Protein AF-A0AAJ0GL72-F1 (afdb_monomer)

pLDDT: mean 73.33, std 17.05, range [40.62, 95.56]

Radius of gyration: 25.85 Å; Cα contacts (8 Å, |Δi|>4): 95; chains: 1; bounding box: 56×65×74 Å

Secondary structure (DSSP, 8-state):
----PPPP------------------PPPEEEE---HHHHHHHHHH--SSEEEEES--HHHHHHHHHHH-S-SS--EEEEETTTTEEEEE---HHHHHHHHHHHHHHHHHTTTSS--

Organism: NCBI:txid1170767

Structure (mmCIF, N/CA/C/O backbone):
data_AF-A0AAJ0GL72-F1
#
_entry.id   AF-A0AAJ0GL72-F1
#
loop_
_atom_site.group_PDB
_atom_site.id
_atom_site.type_symbol
_atom_site.label_atom_id
_atom_site.label_alt_id
_atom_site.label_comp_id
_atom_site.label_asym_id
_atom_site.label_entity_id
_atom_site.label_seq_id
_atom_site.pdbx_PDB_ins_code
_atom_site.Cartn_x
_atom_site.Cartn_y
_atom_site.Cartn_z
_atom_site.occupancy
_atom_site.B_iso_or_equiv
_atom_site.auth_seq_id
_atom_site.auth_comp_id
_atom_site.auth_asym_id
_atom_site.auth_atom_id
_atom_site.pdbx_PDB_model_num
ATOM 1 N N . MET A 1 1 ? 41.609 -53.890 46.183 1.00 41.12 1 MET A N 1
ATOM 2 C CA . MET A 1 1 ? 40.492 -52.963 45.900 1.00 41.12 1 MET A CA 1
ATOM 3 C C . MET A 1 1 ? 41.037 -51.901 44.959 1.00 41.12 1 MET A C 1
ATOM 5 O O . MET A 1 1 ? 41.880 -51.126 45.384 1.00 41.12 1 MET A O 1
ATOM 9 N N . VAL A 1 2 ? 40.693 -51.960 43.671 1.00 40.62 2 VAL A N 1
ATOM 10 C CA . VAL A 1 2 ? 41.225 -51.053 42.636 1.00 40.62 2 VAL A CA 1
ATOM 11 C C . VAL A 1 2 ? 40.115 -50.070 42.276 1.00 40.62 2 VAL A C 1
ATOM 13 O O . VAL A 1 2 ? 39.046 -50.487 41.844 1.00 40.62 2 VAL A O 1
ATOM 16 N N . SER A 1 3 ? 40.356 -48.787 42.543 1.00 40.72 3 SER A N 1
ATOM 17 C CA . SER A 1 3 ? 39.431 -47.676 42.307 1.00 40.72 3 SER A CA 1
ATOM 18 C C . SER A 1 3 ? 39.709 -47.083 40.927 1.00 40.72 3 SER A C 1
ATOM 20 O O . SER A 1 3 ? 40.848 -46.716 40.642 1.00 40.72 3 SER A O 1
ATOM 22 N N . ILE A 1 4 ? 38.695 -47.023 40.064 1.00 50.59 4 ILE A N 1
ATOM 23 C CA . ILE A 1 4 ? 38.796 -46.474 38.708 1.00 50.59 4 ILE A CA 1
ATOM 24 C C . ILE A 1 4 ? 38.008 -45.162 38.704 1.00 50.59 4 ILE A C 1
ATOM 26 O O . ILE A 1 4 ? 36.790 -45.168 38.874 1.00 50.59 4 ILE A O 1
ATOM 30 N N . ALA A 1 5 ? 38.706 -44.035 38.568 1.00 50.91 5 ALA A N 1
ATOM 31 C CA . ALA A 1 5 ? 38.090 -42.719 38.426 1.00 50.91 5 ALA A CA 1
ATOM 32 C C . ALA A 1 5 ? 37.585 -42.513 36.981 1.00 50.91 5 ALA A C 1
ATOM 34 O O . ALA A 1 5 ? 38.275 -42.930 36.047 1.00 50.91 5 ALA A O 1
ATOM 35 N N . PRO A 1 6 ? 36.428 -41.862 36.756 1.00 50.84 6 PRO A N 1
ATOM 36 C CA . PRO A 1 6 ? 35.969 -41.536 35.410 1.00 50.84 6 PRO A CA 1
ATOM 37 C C . PRO A 1 6 ? 36.629 -40.247 34.891 1.00 50.84 6 PRO A C 1
ATOM 39 O O . PRO A 1 6 ? 36.464 -39.166 35.456 1.00 50.84 6 PRO A O 1
ATOM 42 N N . THR A 1 7 ? 37.366 -40.374 33.788 1.00 45.53 7 THR A N 1
ATOM 43 C CA . THR A 1 7 ? 37.965 -39.275 33.018 1.00 45.53 7 THR A CA 1
ATOM 44 C C . THR A 1 7 ? 36.873 -38.467 32.310 1.00 45.53 7 THR A C 1
ATOM 46 O O . THR A 1 7 ? 36.115 -39.017 31.512 1.00 45.53 7 THR A O 1
ATOM 49 N N . SER A 1 8 ? 36.788 -37.161 32.577 1.00 53.59 8 SER A N 1
ATOM 50 C CA . SER A 1 8 ? 35.881 -36.249 31.875 1.00 53.59 8 SER A CA 1
ATOM 51 C C . SER A 1 8 ? 36.428 -35.902 30.483 1.00 53.59 8 SER A C 1
ATOM 53 O O . SER A 1 8 ? 37.535 -35.390 30.331 1.00 53.59 8 SER A O 1
ATOM 55 N N . LEU A 1 9 ? 35.644 -36.190 29.443 1.00 52.38 9 LEU A N 1
ATOM 56 C CA . LEU A 1 9 ? 35.923 -35.783 28.066 1.00 52.38 9 LEU A CA 1
ATOM 57 C C . LEU A 1 9 ? 35.309 -34.398 27.836 1.00 52.38 9 LEU A C 1
ATOM 59 O O . LEU A 1 9 ? 34.090 -34.249 27.787 1.00 52.38 9 LEU A O 1
ATOM 63 N N . SER A 1 10 ? 36.160 -33.378 27.730 1.00 48.00 10 SER A N 1
ATOM 64 C CA . SER A 1 10 ? 35.750 -32.012 27.398 1.00 48.00 10 SER A CA 1
ATOM 65 C C . SER A 1 10 ? 35.470 -31.915 25.895 1.00 48.00 10 SER A C 1
ATOM 67 O O . SER A 1 10 ? 36.384 -32.030 25.078 1.00 48.00 10 SER A O 1
ATOM 69 N N . ALA A 1 11 ? 34.201 -31.749 25.520 1.00 52.22 11 ALA A N 1
ATOM 70 C CA . ALA A 1 11 ? 33.793 -31.521 24.138 1.00 52.22 11 ALA A CA 1
ATOM 71 C C . ALA A 1 11 ? 34.086 -30.062 23.750 1.00 52.22 11 ALA A C 1
ATOM 73 O O . ALA A 1 11 ? 33.458 -29.132 24.253 1.00 52.22 11 ALA A O 1
ATOM 74 N N . SER A 1 12 ? 35.055 -29.865 22.855 1.00 44.47 12 SER A N 1
ATOM 75 C CA . SER A 1 12 ? 35.364 -28.558 22.271 1.00 44.47 12 SER A CA 1
ATOM 76 C C . SER A 1 12 ? 34.2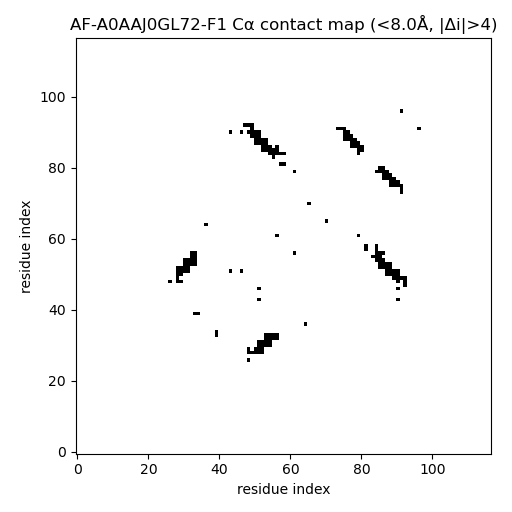72 -28.180 21.264 1.00 44.47 12 SER A C 1
ATOM 78 O O . SER A 1 12 ? 34.137 -28.811 20.216 1.00 44.47 12 SER A O 1
ATOM 80 N N . SER A 1 13 ? 33.460 -27.180 21.609 1.00 52.97 13 SER A N 1
ATOM 81 C CA . SER A 1 13 ? 32.408 -26.632 20.748 1.00 52.97 13 SER A CA 1
ATOM 82 C C . SER A 1 13 ? 33.026 -25.650 19.752 1.00 52.97 13 SER A C 1
ATOM 84 O O . SER A 1 13 ? 33.418 -24.540 20.115 1.00 52.97 13 SER A O 1
ATOM 86 N N . VAL A 1 14 ? 33.150 -26.070 18.493 1.00 55.50 14 VAL A N 1
ATOM 87 C CA . VAL A 1 14 ? 33.568 -25.197 17.393 1.00 55.50 14 VAL A CA 1
ATOM 88 C C . VAL A 1 14 ? 32.370 -24.332 17.012 1.00 55.50 14 VAL A C 1
ATOM 90 O O . VAL A 1 14 ? 31.428 -24.799 16.377 1.00 55.50 14 VAL A O 1
ATOM 93 N N . VAL A 1 15 ? 32.390 -23.069 17.430 1.00 60.91 15 VAL A N 1
ATOM 94 C CA . VAL A 1 15 ? 31.378 -22.080 17.043 1.00 60.91 15 VAL A CA 1
ATOM 95 C C . VAL A 1 15 ? 31.630 -21.689 15.580 1.00 60.91 15 VAL A C 1
ATOM 97 O O . VAL A 1 15 ? 32.734 -21.229 15.271 1.00 60.91 15 VAL A O 1
ATOM 100 N N . PRO A 1 16 ? 30.670 -21.852 14.651 1.00 54.66 16 PRO A N 1
ATOM 101 C CA . PRO A 1 16 ? 30.848 -21.351 13.298 1.00 54.66 16 PRO A CA 1
ATOM 102 C C . PRO A 1 16 ? 30.860 -19.821 13.342 1.00 54.66 16 PRO A C 1
ATOM 104 O O . PRO A 1 16 ? 29.965 -19.186 13.897 1.00 54.66 16 PRO A O 1
ATOM 107 N N . SER A 1 17 ? 31.909 -19.224 12.779 1.00 46.88 17 SER A N 1
ATOM 108 C CA . SER A 1 17 ? 32.017 -17.776 12.628 1.00 46.88 17 SER A CA 1
ATOM 109 C C . SER A 1 17 ? 30.961 -17.303 11.635 1.00 46.88 17 SER A C 1
ATOM 111 O O . SER A 1 17 ? 31.102 -17.490 10.428 1.00 46.88 17 SER A O 1
ATOM 113 N N . THR A 1 18 ? 29.886 -16.706 12.149 1.00 51.97 18 THR A N 1
ATOM 114 C CA . THR A 1 18 ? 28.884 -16.013 11.341 1.00 51.97 18 THR A CA 1
ATOM 115 C C . THR A 1 18 ? 29.576 -14.885 10.584 1.00 51.97 18 THR A C 1
ATOM 117 O O . THR A 1 18 ? 29.961 -13.867 11.164 1.00 51.97 18 THR A O 1
ATOM 120 N N . SER A 1 19 ? 29.758 -15.093 9.281 1.00 45.44 19 SER A N 1
ATOM 121 C CA . SER A 1 19 ? 30.130 -14.046 8.339 1.00 45.44 19 SER A CA 1
ATOM 122 C C . SER A 1 19 ? 29.095 -12.930 8.455 1.00 45.44 19 SER A C 1
ATOM 124 O O . SER A 1 19 ? 27.910 -13.142 8.193 1.00 45.44 19 SER A O 1
ATOM 126 N N . LYS A 1 20 ? 29.526 -11.763 8.939 1.00 45.97 20 LYS A N 1
ATOM 127 C CA . LYS A 1 20 ? 28.688 -10.570 9.030 1.00 45.97 20 LYS A CA 1
ATOM 128 C C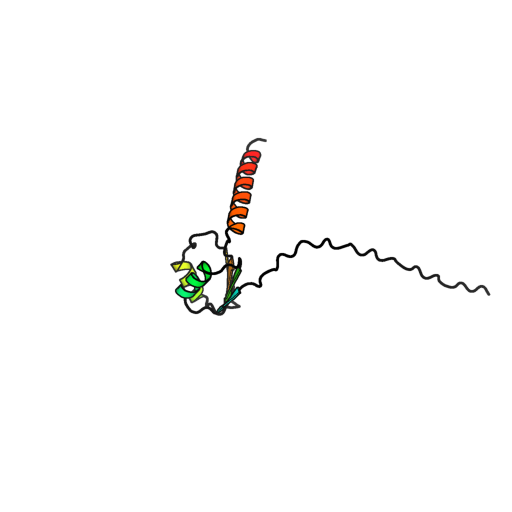 . LYS A 1 20 ? 28.383 -10.120 7.606 1.00 45.97 20 LYS A C 1
ATOM 130 O O . LYS A 1 20 ? 29.194 -9.448 6.976 1.00 45.97 20 LYS A O 1
ATOM 135 N N . ILE A 1 21 ? 27.214 -10.516 7.110 1.00 52.19 21 ILE A N 1
ATOM 136 C CA . ILE A 1 21 ? 26.536 -9.834 6.009 1.00 52.19 21 ILE A CA 1
ATOM 137 C C . ILE A 1 21 ? 26.528 -8.344 6.386 1.00 52.19 21 ILE A C 1
ATOM 139 O O . ILE A 1 21 ? 26.220 -8.041 7.544 1.00 52.19 21 ILE A O 1
ATOM 143 N N . PRO A 1 22 ? 26.910 -7.417 5.491 1.00 44.75 22 PRO A N 1
ATOM 144 C CA . PRO A 1 22 ? 26.765 -6.000 5.772 1.00 44.75 22 PRO A CA 1
ATOM 145 C C . PRO A 1 22 ? 25.282 -5.738 6.024 1.00 44.75 22 PRO A C 1
ATOM 147 O O . PRO A 1 22 ? 24.468 -5.763 5.107 1.00 44.75 22 PRO A O 1
ATOM 150 N N . THR A 1 23 ? 24.932 -5.549 7.292 1.00 44.19 23 THR A N 1
ATOM 151 C CA . THR A 1 23 ? 23.645 -5.016 7.709 1.00 44.19 23 THR A CA 1
ATOM 152 C C . THR A 1 23 ? 23.570 -3.611 7.135 1.00 44.19 23 THR A C 1
ATOM 154 O O . THR A 1 23 ? 24.105 -2.669 7.725 1.00 44.19 23 THR A O 1
ATOM 157 N N . SER A 1 24 ? 22.950 -3.474 5.959 1.00 52.31 24 SER A N 1
ATOM 158 C CA . SER A 1 24 ? 22.258 -2.237 5.626 1.00 52.31 24 SER A CA 1
ATOM 159 C C . SER A 1 24 ? 21.406 -1.910 6.842 1.00 52.31 24 SER A C 1
ATOM 161 O O . SER A 1 24 ? 20.718 -2.791 7.356 1.00 52.31 24 SER A O 1
ATOM 163 N N . VAL A 1 25 ? 21.550 -0.702 7.378 1.00 50.72 25 VAL A N 1
ATOM 164 C CA . VAL A 1 25 ? 20.709 -0.225 8.472 1.00 50.72 25 VAL A CA 1
ATOM 165 C C . VAL A 1 25 ? 19.273 -0.366 7.979 1.00 50.72 25 VAL A C 1
ATOM 167 O O . VAL A 1 25 ? 18.863 0.364 7.084 1.00 50.72 25 VAL A O 1
ATOM 170 N N . ASP A 1 26 ? 18.589 -1.394 8.471 1.00 58.47 26 ASP A N 1
ATOM 171 C CA . ASP A 1 26 ? 17.225 -1.739 8.099 1.00 58.47 26 ASP A CA 1
ATOM 172 C C . ASP A 1 26 ? 16.355 -0.634 8.697 1.00 58.47 26 ASP A C 1
ATOM 174 O O . ASP A 1 26 ? 16.098 -0.599 9.904 1.00 58.47 26 ASP A O 1
ATOM 178 N N . GLU A 1 27 ? 16.064 0.386 7.891 1.00 61.75 27 GLU A N 1
ATOM 179 C CA . GLU A 1 27 ? 15.212 1.490 8.305 1.00 61.75 27 GLU A CA 1
ATOM 180 C C . GLU A 1 27 ? 13.846 0.894 8.641 1.00 61.75 27 GLU A C 1
ATOM 182 O O . GLU A 1 27 ? 13.210 0.253 7.804 1.00 61.75 27 GLU A O 1
ATOM 187 N N . ALA A 1 28 ? 13.424 1.041 9.900 1.00 72.25 28 ALA A N 1
ATOM 188 C CA . ALA A 1 28 ? 12.189 0.435 10.370 1.00 72.25 28 ALA A CA 1
ATOM 189 C C . ALA A 1 28 ? 11.016 0.850 9.459 1.00 72.25 28 ALA A C 1
ATOM 191 O O . ALA A 1 28 ? 10.908 2.035 9.126 1.00 72.25 28 ALA A O 1
ATOM 192 N N . PRO A 1 29 ? 10.116 -0.082 9.082 1.00 76.12 29 PRO A N 1
ATOM 193 C CA . PRO A 1 29 ? 8.992 0.230 8.211 1.00 76.12 29 PRO A CA 1
ATOM 194 C C . PRO A 1 29 ? 8.189 1.417 8.740 1.00 76.12 29 PRO A C 1
ATOM 196 O O . PRO A 1 29 ? 7.752 1.436 9.899 1.00 76.12 29 PRO A O 1
ATOM 199 N N . ARG A 1 30 ? 7.970 2.416 7.883 1.00 87.00 30 ARG A N 1
ATOM 200 C CA . ARG A 1 30 ? 7.224 3.611 8.270 1.00 87.00 30 ARG A CA 1
ATOM 201 C C . ARG A 1 30 ? 5.773 3.220 8.524 1.00 87.00 30 ARG A C 1
ATOM 203 O O . ARG A 1 30 ? 5.099 2.734 7.622 1.00 87.00 30 ARG A O 1
ATOM 210 N N . THR A 1 31 ? 5.290 3.438 9.744 1.00 92.19 31 THR A N 1
ATOM 211 C CA . THR A 1 31 ? 3.901 3.146 10.123 1.00 92.19 31 THR A CA 1
ATOM 212 C C . THR A 1 31 ? 3.105 4.439 10.249 1.00 92.19 31 THR A C 1
ATOM 214 O O . THR A 1 31 ? 3.523 5.357 10.954 1.00 92.19 31 THR A O 1
ATOM 217 N N . ILE A 1 32 ? 1.958 4.516 9.577 1.00 92.50 32 ILE A N 1
ATOM 218 C CA . ILE A 1 32 ? 1.032 5.652 9.624 1.00 92.50 32 ILE A CA 1
ATOM 219 C C . ILE A 1 32 ? -0.391 5.182 9.932 1.00 92.50 32 ILE A C 1
ATOM 221 O O . ILE A 1 32 ? -0.760 4.047 9.643 1.00 92.50 32 ILE A O 1
ATOM 225 N N . ARG A 1 33 ? -1.213 6.074 10.487 1.00 94.69 33 ARG A N 1
ATOM 226 C CA . ARG A 1 33 ? -2.655 5.840 10.625 1.00 94.69 33 ARG A CA 1
ATOM 227 C C . ARG A 1 33 ? -3.375 6.333 9.379 1.00 94.69 33 ARG A C 1
ATOM 229 O O . ARG A 1 33 ? -3.036 7.396 8.857 1.00 94.69 33 ARG A O 1
ATOM 236 N N . PHE A 1 34 ? -4.371 5.582 8.930 1.00 92.56 34 PHE A N 1
ATOM 237 C CA . PHE A 1 34 ? -5.220 5.998 7.826 1.00 92.56 34 PHE A CA 1
ATOM 238 C C . PHE A 1 34 ? -6.036 7.242 8.206 1.00 92.56 34 PHE A C 1
ATOM 240 O O . PHE A 1 34 ? -6.602 7.322 9.298 1.00 92.56 34 PHE A O 1
ATOM 247 N N . THR A 1 35 ? -6.097 8.214 7.297 1.00 91.88 35 THR A N 1
ATOM 248 C CA . THR A 1 35 ? -6.863 9.458 7.463 1.00 91.88 35 THR A CA 1
ATOM 249 C C . THR A 1 35 ? -7.861 9.620 6.324 1.00 91.88 35 THR A C 1
ATOM 251 O O . THR A 1 35 ? -9.069 9.580 6.544 1.00 91.88 35 THR A O 1
ATOM 254 N N . ASN A 1 36 ? -7.355 9.762 5.105 1.00 89.88 36 ASN A N 1
ATOM 255 C CA . ASN A 1 36 ? -8.115 9.761 3.864 1.00 89.88 36 ASN A CA 1
ATOM 256 C C . ASN A 1 36 ? -7.238 9.213 2.726 1.00 89.88 36 ASN A C 1
ATOM 258 O O . ASN A 1 36 ? -6.046 8.935 2.906 1.00 89.88 36 ASN A O 1
ATOM 262 N N . VAL A 1 37 ? -7.850 9.027 1.561 1.00 85.88 37 VAL A N 1
ATOM 263 C CA . VAL A 1 37 ? -7.189 8.449 0.390 1.00 85.88 37 VAL A CA 1
ATOM 264 C C . VAL A 1 37 ? -6.135 9.404 -0.183 1.00 85.88 37 VAL A C 1
ATOM 266 O O . VAL A 1 37 ? -5.053 8.962 -0.566 1.00 85.88 37 VAL A O 1
ATOM 269 N N . GLU A 1 38 ? -6.406 10.708 -0.201 1.00 86.12 38 GLU A N 1
ATOM 270 C CA . GLU A 1 38 ? -5.510 11.730 -0.752 1.00 86.12 38 GLU A CA 1
ATOM 271 C C . GLU A 1 38 ? -4.195 11.818 0.032 1.00 86.12 38 GLU A C 1
ATOM 273 O O . GLU A 1 38 ? -3.112 11.740 -0.542 1.00 86.12 38 GLU A O 1
ATOM 278 N N . HIS A 1 39 ? -4.279 11.873 1.359 1.00 87.94 39 HIS A N 1
ATOM 279 C CA . HIS A 1 39 ? -3.123 11.902 2.249 1.00 87.94 39 HIS A CA 1
ATOM 280 C C . HIS A 1 39 ? -2.325 10.597 2.180 1.00 87.94 39 HIS A C 1
ATOM 282 O O . HIS A 1 39 ? -1.094 10.612 2.261 1.00 87.94 39 HIS A O 1
ATOM 288 N N . LEU A 1 40 ? -3.001 9.453 2.010 1.00 88.56 40 LEU A N 1
ATOM 289 C CA . LEU A 1 40 ? -2.316 8.182 1.795 1.00 88.56 40 LEU A CA 1
ATOM 290 C C . LEU A 1 40 ? -1.510 8.210 0.487 1.00 88.56 40 LEU A C 1
ATOM 292 O O . LEU A 1 40 ? -0.343 7.822 0.497 1.00 88.56 40 LEU A O 1
ATOM 296 N N . ARG A 1 41 ? -2.085 8.719 -0.609 1.00 85.50 41 ARG A N 1
ATOM 297 C CA . ARG A 1 41 ? -1.383 8.875 -1.894 1.00 85.50 41 ARG A CA 1
ATOM 298 C C . ARG A 1 41 ? -0.161 9.780 -1.775 1.00 85.50 41 ARG A C 1
ATOM 300 O O . ARG A 1 41 ? 0.935 9.359 -2.135 1.00 85.50 41 ARG A O 1
ATOM 307 N N . GLU A 1 42 ? -0.325 10.967 -1.197 1.00 86.62 42 GLU A N 1
ATOM 308 C CA . GLU A 1 42 ? 0.784 11.901 -0.956 1.00 86.62 42 GLU A CA 1
ATOM 309 C C . GLU A 1 42 ? 1.877 11.268 -0.086 1.00 86.62 42 GLU A C 1
ATOM 311 O O . GLU A 1 42 ? 3.074 11.435 -0.337 1.00 86.62 42 GLU A O 1
ATOM 316 N N . THR A 1 43 ? 1.483 10.482 0.921 1.00 88.38 43 THR A N 1
ATOM 317 C CA . THR A 1 43 ? 2.443 9.772 1.767 1.00 88.38 43 THR A CA 1
ATOM 318 C C . THR A 1 43 ? 3.202 8.710 0.979 1.00 88.38 43 THR A C 1
ATOM 320 O O . THR A 1 43 ? 4.415 8.606 1.134 1.00 88.38 43 THR A O 1
ATOM 323 N N . ILE A 1 44 ? 2.531 7.937 0.124 1.00 85.12 44 ILE A N 1
ATOM 324 C CA . ILE A 1 44 ? 3.184 6.925 -0.716 1.00 85.12 44 ILE A CA 1
ATOM 325 C C . ILE A 1 44 ? 4.187 7.583 -1.672 1.00 85.12 44 ILE A C 1
ATOM 327 O O . ILE A 1 44 ? 5.296 7.083 -1.824 1.00 85.12 44 ILE A O 1
ATOM 331 N N . GLU A 1 45 ? 3.826 8.703 -2.299 1.00 83.62 45 GLU A N 1
ATOM 332 C CA . GLU A 1 45 ? 4.697 9.398 -3.259 1.00 83.62 45 GLU A CA 1
ATOM 333 C C . GLU A 1 45 ? 5.902 10.084 -2.606 1.00 83.62 45 GLU A C 1
ATOM 335 O O . GLU A 1 45 ? 6.968 10.169 -3.214 1.00 83.62 45 GLU A O 1
ATOM 340 N N . SER A 1 46 ? 5.747 10.557 -1.369 1.00 83.62 46 SER A N 1
ATOM 341 C CA . SER A 1 46 ? 6.811 11.229 -0.614 1.00 83.62 46 SER A CA 1
ATOM 342 C C . SER A 1 46 ? 7.665 10.288 0.240 1.00 83.62 46 SER A C 1
ATOM 344 O O . SER A 1 46 ? 8.667 10.720 0.812 1.00 83.62 46 SER A O 1
ATOM 346 N N . THR A 1 47 ? 7.280 9.016 0.366 1.00 82.56 47 THR A N 1
ATOM 347 C CA . THR A 1 47 ? 8.006 8.053 1.198 1.00 82.56 47 THR A CA 1
ATOM 348 C C . THR A 1 47 ? 9.273 7.573 0.496 1.00 82.56 47 THR A C 1
ATOM 350 O O . THR A 1 47 ? 9.256 7.170 -0.663 1.00 82.56 47 THR A O 1
ATOM 353 N N . THR A 1 48 ? 10.386 7.601 1.228 1.00 79.06 48 THR A N 1
ATOM 354 C CA . THR A 1 48 ? 11.691 7.090 0.785 1.00 79.06 48 THR A CA 1
ATOM 355 C C . THR A 1 48 ? 11.932 5.632 1.172 1.00 79.06 48 THR A C 1
ATOM 357 O O . THR A 1 48 ? 12.849 5.014 0.640 1.00 79.06 48 THR A O 1
ATOM 360 N N . SER A 1 49 ? 11.132 5.090 2.092 1.00 81.88 49 SER A N 1
ATOM 361 C CA . SER A 1 49 ? 11.207 3.699 2.544 1.00 81.88 49 SER A CA 1
ATOM 362 C C . SER A 1 49 ? 10.579 2.738 1.531 1.00 81.88 49 SER A C 1
ATOM 364 O O . SER A 1 49 ? 9.567 3.053 0.907 1.00 81.88 49 SER A O 1
ATOM 366 N N . ASP A 1 50 ? 11.118 1.522 1.443 1.00 81.38 50 ASP A N 1
ATOM 367 C CA . ASP A 1 50 ? 10.576 0.464 0.576 1.00 81.38 50 ASP A CA 1
ATOM 368 C C . ASP A 1 50 ? 9.223 -0.085 1.072 1.00 81.38 50 ASP A C 1
ATOM 370 O O . ASP A 1 50 ? 8.486 -0.733 0.325 1.00 81.38 50 ASP A O 1
ATOM 374 N N . ILE A 1 51 ? 8.887 0.142 2.348 1.00 86.00 51 ILE A N 1
ATOM 375 C CA . ILE A 1 51 ? 7.681 -0.385 2.995 1.00 86.00 51 ILE A CA 1
ATOM 376 C C . ILE A 1 51 ? 6.963 0.728 3.759 1.00 86.00 51 ILE A C 1
ATOM 378 O O . ILE A 1 51 ? 7.551 1.406 4.606 1.00 86.00 51 ILE A O 1
ATOM 382 N N . LEU A 1 52 ? 5.660 0.848 3.507 1.00 89.69 52 LEU A N 1
ATOM 383 C CA . LEU A 1 52 ? 4.728 1.683 4.257 1.00 89.69 52 LEU A CA 1
ATOM 384 C C . LEU A 1 52 ? 3.649 0.795 4.887 1.00 89.69 52 LEU A C 1
ATOM 386 O O . LEU A 1 52 ? 2.961 0.043 4.197 1.00 89.69 52 LEU A O 1
ATOM 390 N N . ILE A 1 53 ? 3.492 0.896 6.203 1.00 92.06 53 ILE A N 1
ATOM 391 C CA . ILE A 1 53 ? 2.443 0.219 6.965 1.00 92.06 53 ILE A CA 1
ATOM 392 C C . ILE A 1 53 ? 1.368 1.247 7.300 1.00 92.06 53 ILE A C 1
ATOM 394 O O . ILE A 1 53 ? 1.651 2.300 7.866 1.00 92.06 53 ILE A O 1
ATOM 398 N N . VAL A 1 54 ? 0.123 0.935 6.971 1.00 92.62 54 VAL A N 1
ATOM 399 C CA . VAL A 1 54 ? -1.039 1.783 7.225 1.00 92.62 54 VAL A CA 1
ATOM 400 C C . VAL A 1 54 ? -1.975 1.046 8.171 1.00 92.62 54 VAL A C 1
ATOM 402 O O . VAL A 1 54 ? -2.377 -0.081 7.885 1.00 92.62 54 VAL A O 1
ATOM 405 N N . THR A 1 55 ? -2.323 1.662 9.296 1.00 95.56 55 THR A N 1
ATOM 406 C CA . THR A 1 55 ? -3.230 1.089 10.302 1.00 95.56 55 THR A CA 1
ATOM 407 C C . THR A 1 55 ? -4.589 1.781 10.295 1.00 95.56 55 THR A C 1
ATOM 409 O O . THR A 1 55 ? -4.731 2.886 9.771 1.00 95.56 55 THR A O 1
ATOM 412 N N . ASP A 1 56 ? -5.576 1.150 10.931 1.00 94.81 56 ASP A N 1
ATOM 413 C CA . ASP A 1 56 ? -6.948 1.649 11.096 1.00 94.81 56 ASP A CA 1
ATOM 414 C C . ASP A 1 56 ? -7.700 1.863 9.772 1.00 94.81 56 ASP A C 1
ATOM 416 O O . ASP A 1 56 ? -8.580 2.720 9.674 1.00 94.81 56 ASP A O 1
ATOM 420 N N . ILE A 1 57 ? -7.368 1.080 8.740 1.00 91.94 57 ILE A N 1
ATOM 421 C CA . ILE A 1 57 ? -8.098 1.101 7.470 1.00 91.94 57 ILE A CA 1
ATOM 422 C C . ILE A 1 57 ? -9.211 0.049 7.475 1.00 91.94 57 I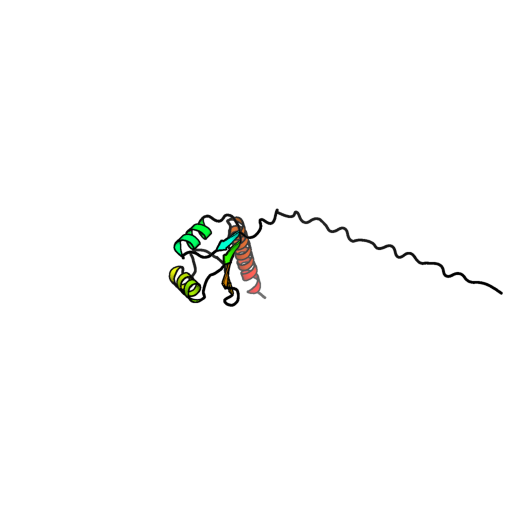LE A C 1
ATOM 424 O O . ILE A 1 57 ? -8.983 -1.165 7.576 1.00 91.94 57 ILE A O 1
ATOM 428 N N . THR A 1 58 ? -10.451 0.521 7.372 1.00 93.31 58 THR A N 1
ATOM 429 C CA . THR A 1 58 ? -11.620 -0.361 7.306 1.00 93.31 58 THR A CA 1
ATOM 430 C C . THR A 1 58 ? -11.707 -1.064 5.946 1.00 93.31 58 THR A C 1
ATOM 432 O O . THR A 1 58 ? -11.198 -0.546 4.949 1.00 93.31 58 THR A O 1
ATOM 435 N N . PRO A 1 59 ? -12.404 -2.213 5.853 1.00 91.69 59 PRO A N 1
ATOM 436 C CA . PRO A 1 59 ? -12.558 -2.916 4.580 1.00 91.69 59 PRO A CA 1
ATOM 437 C C . PRO A 1 59 ? -13.229 -2.070 3.490 1.00 91.69 59 PRO A C 1
ATOM 439 O O . PRO A 1 59 ? -12.855 -2.171 2.327 1.00 91.69 59 PRO A O 1
ATOM 442 N N . ALA A 1 60 ? -14.191 -1.217 3.863 1.00 91.06 60 ALA A N 1
ATOM 443 C CA . ALA A 1 60 ? -14.862 -0.314 2.928 1.00 91.06 60 ALA A CA 1
ATOM 444 C C . ALA A 1 60 ? -13.897 0.749 2.383 1.00 91.06 60 ALA A C 1
ATOM 446 O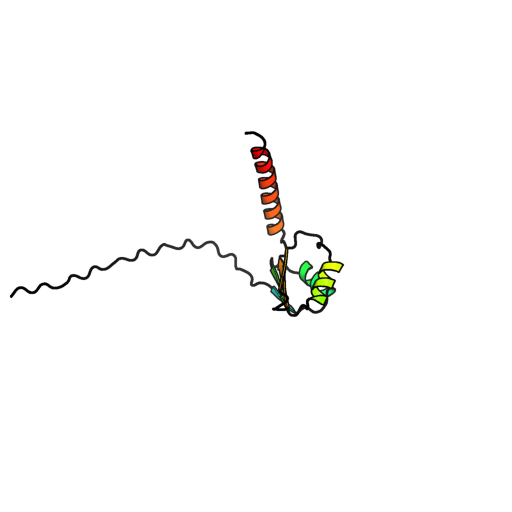 O . ALA A 1 60 ? -13.802 0.922 1.174 1.00 91.06 60 ALA A O 1
ATOM 447 N N . GLN A 1 61 ? -13.110 1.381 3.260 1.00 90.19 61 GLN A N 1
ATOM 448 C CA . GLN A 1 61 ? -12.093 2.358 2.855 1.00 90.19 61 GLN A CA 1
ATOM 449 C C . GLN A 1 61 ? -11.004 1.730 1.986 1.00 90.19 61 GLN A C 1
ATOM 451 O O . GLN A 1 61 ? -10.558 2.353 1.029 1.00 90.19 61 GLN A O 1
ATOM 456 N N . PHE A 1 62 ? -10.586 0.497 2.292 1.00 89.12 62 PHE A N 1
ATOM 457 C CA . PHE A 1 62 ? -9.652 -0.233 1.441 1.00 89.12 62 PHE A CA 1
ATOM 458 C C . PHE A 1 62 ? -10.257 -0.524 0.063 1.00 89.12 62 PHE A C 1
ATOM 460 O O . PHE A 1 62 ? -9.579 -0.324 -0.935 1.00 89.12 62 PHE A O 1
ATOM 467 N N . ALA A 1 63 ? -11.522 -0.949 -0.011 1.00 88.44 63 ALA A N 1
ATOM 468 C CA . ALA A 1 63 ? -12.194 -1.193 -1.286 1.00 88.44 63 ALA A CA 1
ATOM 469 C C . ALA A 1 63 ? -12.359 0.091 -2.118 1.00 88.44 63 ALA A C 1
ATOM 471 O O . ALA A 1 63 ? -12.172 0.058 -3.333 1.00 88.44 63 ALA A O 1
ATOM 472 N N . ASP A 1 64 ? -12.673 1.219 -1.476 1.00 87.50 64 ASP A N 1
ATOM 473 C CA . ASP A 1 64 ? -12.746 2.520 -2.145 1.00 87.50 64 ASP A CA 1
ATOM 474 C C . ASP A 1 64 ? -11.371 2.969 -2.645 1.00 87.50 64 ASP A C 1
ATOM 476 O O . ASP A 1 64 ? -11.240 3.330 -3.814 1.00 87.50 64 ASP A O 1
ATOM 480 N N . PHE A 1 65 ? -10.336 2.842 -1.808 1.00 83.62 65 PHE A N 1
ATOM 481 C CA . PHE A 1 65 ? -8.947 3.073 -2.198 1.00 83.62 65 PHE A CA 1
ATOM 482 C C . PHE A 1 65 ? -8.544 2.196 -3.391 1.00 83.62 65 PHE A C 1
ATOM 484 O O . PHE A 1 65 ? -8.045 2.700 -4.390 1.00 83.62 65 PHE A O 1
ATOM 491 N N . ASP A 1 66 ? -8.805 0.890 -3.336 1.00 83.69 66 ASP A N 1
ATOM 492 C CA . ASP A 1 66 ? -8.412 -0.052 -4.386 1.00 83.69 66 ASP A CA 1
ATOM 493 C C . ASP A 1 66 ? -9.138 0.220 -5.714 1.00 83.69 66 ASP A C 1
ATOM 495 O O . ASP A 1 66 ? -8.540 0.141 -6.789 1.00 83.69 66 ASP A O 1
ATOM 499 N N . ARG A 1 67 ? -10.411 0.628 -5.639 1.00 82.44 67 ARG A N 1
ATOM 500 C CA . ARG A 1 67 ? -11.227 0.999 -6.799 1.00 82.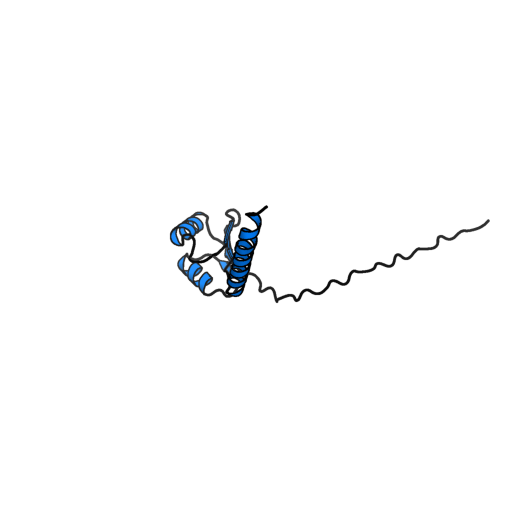44 67 ARG A CA 1
ATOM 501 C C . ARG A 1 67 ? -10.800 2.325 -7.425 1.00 82.44 67 ARG A C 1
ATOM 503 O O . ARG A 1 67 ? -10.746 2.413 -8.650 1.00 82.44 67 ARG A O 1
ATOM 510 N N . GLU A 1 68 ? -10.540 3.352 -6.619 1.00 76.75 68 GLU A N 1
ATOM 511 C CA . GLU A 1 68 ? -10.156 4.681 -7.113 1.00 76.75 68 GLU A CA 1
ATOM 512 C C . 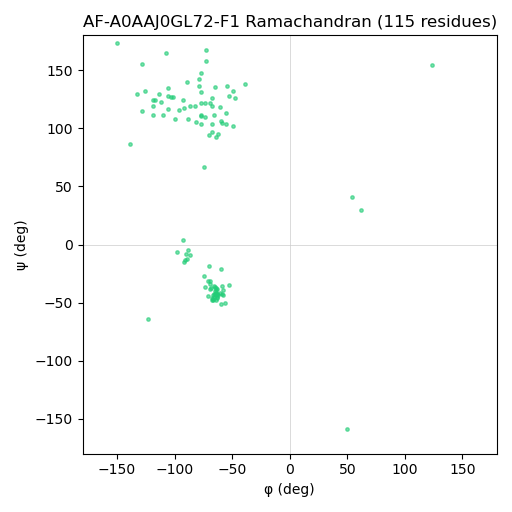GLU A 1 68 ? -8.727 4.727 -7.639 1.00 76.75 68 GLU A C 1
ATOM 514 O O . GLU A 1 68 ? -8.442 5.454 -8.588 1.00 76.75 68 GLU A O 1
ATOM 519 N N . ASP A 1 69 ? -7.815 3.998 -7.001 1.00 70.69 69 ASP A N 1
ATOM 520 C CA . ASP A 1 69 ? -6.403 4.002 -7.377 1.00 70.69 69 ASP A CA 1
ATOM 521 C C . ASP A 1 69 ? -6.077 2.992 -8.478 1.00 70.69 69 ASP A C 1
ATOM 523 O O . ASP A 1 69 ? -4.968 3.001 -9.017 1.00 70.69 69 ASP A O 1
ATOM 527 N N . GLY A 1 70 ? -7.045 2.130 -8.820 1.00 63.31 70 GLY A N 1
ATOM 528 C CA . GLY A 1 70 ? -6.861 1.013 -9.734 1.00 63.31 70 GLY A CA 1
ATOM 529 C C . GLY A 1 70 ? -5.628 0.174 -9.364 1.00 63.31 70 GLY A C 1
ATOM 530 O O . GLY A 1 70 ? -5.106 0.254 -8.241 1.00 63.31 70 GLY A O 1
ATOM 531 N N . PRO A 1 71 ? -5.080 -0.604 -10.314 1.00 58.38 71 PRO A N 1
ATOM 532 C CA . PRO A 1 71 ? -3.679 -0.978 -10.229 1.00 58.38 71 PRO A CA 1
ATOM 533 C C . PRO A 1 71 ? -2.872 0.321 -10.353 1.00 58.38 71 PRO A C 1
ATOM 535 O O . PRO A 1 71 ? -2.636 0.796 -11.464 1.00 58.38 71 PRO A O 1
ATOM 538 N N . LEU A 1 72 ? -2.537 0.938 -9.211 1.00 57.38 72 LEU A N 1
ATOM 539 C CA . LEU A 1 72 ? -1.735 2.164 -9.121 1.00 57.38 72 LEU A CA 1
ATOM 540 C C . LEU A 1 72 ? -0.622 2.123 -10.166 1.00 57.38 72 LEU A C 1
ATOM 542 O O . LEU A 1 72 ? 0.033 1.098 -10.337 1.00 57.38 72 LEU A O 1
ATOM 546 N N . ARG A 1 73 ? -0.382 3.251 -10.836 1.00 56.03 73 ARG A N 1
ATOM 547 C CA . ARG A 1 73 ? 0.768 3.443 -11.726 1.00 56.03 73 ARG A CA 1
ATOM 548 C C . ARG A 1 73 ? 2.060 3.012 -11.011 1.00 56.03 73 ARG A C 1
ATOM 550 O O . ARG A 1 73 ? 2.577 3.747 -10.175 1.00 56.03 73 ARG A O 1
ATOM 557 N N . GLY A 1 74 ? 2.557 1.821 -11.343 1.00 59.16 74 GLY A N 1
ATOM 558 C CA . GLY A 1 74 ? 3.772 1.226 -10.781 1.00 59.16 74 GLY A CA 1
ATOM 559 C C . GLY A 1 74 ? 3.541 -0.152 -10.155 1.00 59.16 74 GLY A C 1
ATOM 560 O O . GLY A 1 74 ? 2.447 -0.486 -9.713 1.00 59.16 74 GLY A O 1
ATOM 561 N N . VAL A 1 75 ? 4.595 -0.969 -10.111 1.00 56.59 75 VAL A N 1
ATOM 562 C CA . VAL A 1 75 ? 4.591 -2.325 -9.532 1.00 56.59 75 VAL A CA 1
ATOM 563 C C . VAL A 1 75 ? 4.584 -2.228 -8.000 1.00 56.59 75 VAL A C 1
ATOM 565 O O . VAL A 1 75 ? 5.571 -2.514 -7.333 1.00 56.59 75 VAL A O 1
ATOM 568 N N . ARG A 1 76 ? 3.492 -1.720 -7.428 1.00 71.12 76 ARG A N 1
ATOM 569 C CA . ARG A 1 76 ? 3.324 -1.576 -5.978 1.00 71.12 76 ARG A CA 1
ATOM 570 C C . ARG A 1 76 ? 2.559 -2.780 -5.450 1.00 71.12 76 ARG A C 1
ATOM 572 O O . ARG A 1 76 ? 1.393 -2.969 -5.797 1.00 71.12 76 ARG A O 1
ATOM 579 N N . PHE A 1 77 ? 3.199 -3.584 -4.608 1.00 73.88 77 PHE A N 1
ATOM 580 C CA . PHE A 1 77 ? 2.529 -4.698 -3.941 1.00 73.88 77 PHE A CA 1
ATOM 581 C C . PHE A 1 77 ? 1.717 -4.182 -2.755 1.00 73.88 77 PHE A C 1
ATOM 583 O O . PHE A 1 77 ? 2.178 -3.333 -1.991 1.00 73.88 77 PHE A O 1
ATOM 590 N N . ARG A 1 78 ? 0.493 -4.695 -2.610 1.00 85.25 78 ARG A N 1
ATOM 591 C CA . ARG A 1 78 ? -0.415 -4.351 -1.514 1.00 85.25 78 ARG A CA 1
ATOM 592 C C . ARG A 1 78 ? -0.860 -5.623 -0.815 1.00 85.25 78 ARG A C 1
ATOM 594 O O . ARG A 1 78 ? -1.297 -6.567 -1.471 1.00 85.25 78 ARG A O 1
ATOM 601 N N . GLN A 1 79 ? -0.798 -5.629 0.509 1.00 88.25 79 GLN A N 1
ATOM 602 C CA . GLN A 1 79 ? -1.333 -6.705 1.332 1.00 88.25 79 GLN A CA 1
ATOM 603 C C . GLN A 1 79 ? -2.241 -6.111 2.402 1.00 88.25 79 GLN A C 1
ATOM 605 O O . GLN A 1 79 ? -1.779 -5.386 3.280 1.00 88.25 79 GLN A O 1
ATOM 610 N N . TYR A 1 80 ? -3.533 -6.426 2.335 1.00 91.38 80 TYR A N 1
ATOM 611 C CA . TYR A 1 80 ? -4.514 -5.987 3.322 1.00 91.38 80 TYR A CA 1
ATOM 612 C C . TYR A 1 80 ? -4.925 -7.138 4.246 1.00 91.38 80 TYR A C 1
ATOM 614 O O . TYR A 1 80 ? -5.218 -8.241 3.784 1.00 91.38 80 TYR A O 1
ATOM 622 N N . ASN A 1 81 ? -4.976 -6.869 5.551 1.00 92.44 81 ASN A N 1
ATOM 623 C CA . ASN A 1 81 ? -5.529 -7.760 6.565 1.00 92.44 81 ASN A CA 1
ATOM 624 C C . ASN A 1 81 ? -6.718 -7.079 7.255 1.00 92.44 81 ASN A C 1
ATOM 626 O O . ASN A 1 81 ? -6.552 -6.119 8.010 1.00 92.44 81 ASN A O 1
ATOM 630 N N . SER A 1 82 ? -7.919 -7.609 7.016 1.00 90.50 82 SER A N 1
ATOM 631 C CA . SER A 1 82 ? -9.170 -7.078 7.564 1.00 90.50 82 SER A CA 1
ATOM 632 C C . SER A 1 82 ? -9.311 -7.274 9.072 1.00 90.50 82 SER A C 1
ATOM 634 O O . SER A 1 82 ? -9.910 -6.427 9.731 1.00 90.50 82 SER A O 1
ATOM 636 N N . ASN A 1 83 ? -8.743 -8.347 9.633 1.00 91.75 83 ASN A N 1
ATOM 637 C CA . ASN A 1 83 ? -8.837 -8.641 11.065 1.00 91.75 83 ASN A CA 1
ATOM 638 C C . ASN A 1 83 ? -8.051 -7.626 11.896 1.00 91.75 83 ASN A C 1
ATOM 640 O O . ASN A 1 83 ? -8.488 -7.248 12.978 1.00 91.75 83 ASN A O 1
ATOM 644 N N . SER A 1 84 ? -6.894 -7.190 11.391 1.00 92.62 84 SER A N 1
ATOM 645 C CA . SER A 1 84 ? -6.042 -6.207 12.065 1.00 92.62 84 SER A CA 1
ATOM 646 C C . SER A 1 84 ? -6.220 -4.781 11.548 1.00 92.62 84 SER A C 1
ATOM 648 O O . SER A 1 84 ? -5.634 -3.873 12.124 1.00 92.62 84 SER A O 1
ATOM 650 N N . GLN A 1 85 ? -6.999 -4.571 10.479 1.00 94.50 85 GLN A N 1
ATOM 651 C CA . GLN A 1 85 ? -7.140 -3.275 9.797 1.00 94.50 85 GLN A CA 1
ATOM 652 C C . GLN A 1 85 ? -5.784 -2.684 9.375 1.00 94.50 85 GLN A C 1
ATOM 654 O O . GLN A 1 85 ? -5.537 -1.486 9.511 1.00 94.50 85 GLN A O 1
ATOM 659 N N . ILE A 1 86 ? -4.894 -3.548 8.875 1.00 93.44 86 ILE A N 1
ATOM 660 C CA . ILE A 1 86 ? -3.546 -3.171 8.434 1.00 93.44 86 ILE A CA 1
ATOM 661 C C . ILE A 1 86 ? -3.439 -3.357 6.926 1.00 93.44 86 ILE A C 1
ATOM 663 O O . ILE A 1 86 ? -3.740 -4.432 6.405 1.00 93.44 86 ILE A O 1
ATOM 667 N N . LEU A 1 87 ? -2.958 -2.324 6.244 1.00 91.50 87 LEU A N 1
ATOM 668 C CA . LEU A 1 87 ? -2.541 -2.358 4.850 1.00 91.50 87 LEU A CA 1
ATOM 669 C C . LEU A 1 87 ? -1.024 -2.169 4.783 1.00 91.50 87 LEU A C 1
ATOM 671 O O . LEU A 1 87 ? -0.492 -1.167 5.251 1.00 91.50 87 LEU A O 1
ATOM 675 N N . ILE A 1 88 ? -0.332 -3.128 4.183 1.00 90.88 88 ILE A N 1
ATOM 676 C CA . ILE A 1 88 ? 1.099 -3.052 3.893 1.00 90.88 88 ILE A CA 1
ATOM 677 C C . ILE A 1 88 ? 1.250 -2.705 2.416 1.00 90.88 88 ILE A C 1
ATOM 679 O O . ILE A 1 88 ? 0.676 -3.377 1.556 1.00 90.88 88 ILE A O 1
ATOM 683 N N . ILE A 1 89 ? 2.016 -1.656 2.134 1.00 87.94 89 ILE A N 1
ATOM 684 C CA . ILE A 1 89 ? 2.312 -1.182 0.785 1.00 87.94 89 ILE A CA 1
ATOM 685 C C . ILE A 1 89 ? 3.817 -1.282 0.576 1.00 87.94 89 ILE A C 1
ATOM 687 O O . ILE A 1 89 ? 4.594 -0.639 1.281 1.00 87.94 89 ILE A O 1
ATOM 691 N N . THR A 1 90 ? 4.222 -2.071 -0.412 1.00 85.75 90 THR A N 1
ATOM 692 C CA . THR A 1 90 ? 5.601 -2.085 -0.899 1.00 85.75 90 THR A CA 1
ATOM 693 C C . THR A 1 90 ? 5.745 -1.000 -1.955 1.00 85.75 90 THR A C 1
ATOM 695 O O . THR A 1 90 ? 5.057 -1.016 -2.982 1.00 85.75 90 THR A O 1
ATOM 698 N N . ILE A 1 91 ? 6.625 -0.044 -1.683 1.00 80.94 91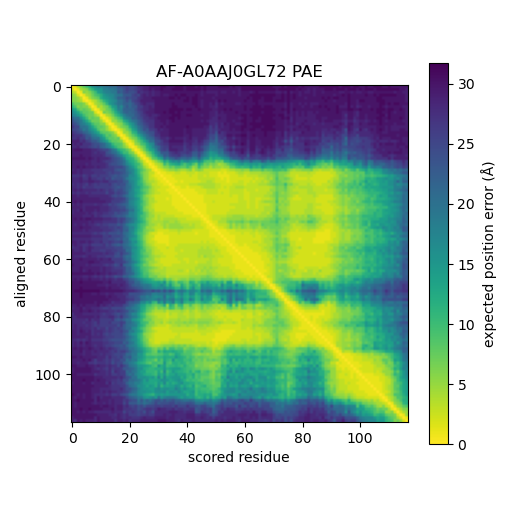 ILE A N 1
ATOM 699 C CA . ILE A 1 91 ? 6.924 1.079 -2.561 1.00 80.94 91 ILE A CA 1
ATOM 700 C C . ILE A 1 91 ? 8.218 0.721 -3.293 1.00 80.94 91 ILE A C 1
ATOM 702 O O . ILE A 1 91 ? 9.277 0.695 -2.669 1.00 80.94 91 ILE A O 1
ATOM 706 N N . PRO A 1 92 ? 8.164 0.409 -4.598 1.00 73.19 92 PRO A N 1
ATOM 707 C CA . PRO A 1 92 ? 9.360 0.097 -5.349 1.00 73.19 92 PRO A CA 1
ATOM 708 C C . PRO A 1 92 ? 10.223 1.362 -5.426 1.00 73.19 92 PRO A C 1
ATOM 710 O O . PRO A 1 92 ? 9.853 2.355 -6.052 1.00 73.19 92 PRO A O 1
ATOM 713 N N . THR A 1 93 ? 11.370 1.349 -4.756 1.00 72.88 93 THR A N 1
ATOM 714 C CA . THR A 1 93 ? 12.401 2.373 -4.937 1.00 72.88 93 THR A CA 1
ATOM 715 C C . THR A 1 93 ? 13.105 2.193 -6.281 1.00 72.88 93 THR A C 1
ATOM 717 O O . THR A 1 93 ? 13.012 1.145 -6.914 1.00 72.88 93 THR A O 1
ATOM 720 N N . ARG A 1 94 ? 13.887 3.187 -6.723 1.00 71.50 94 ARG A N 1
ATOM 721 C CA . ARG A 1 94 ? 14.695 3.066 -7.956 1.00 71.50 94 ARG A CA 1
ATOM 722 C C . ARG A 1 94 ? 15.588 1.825 -7.960 1.00 71.50 94 ARG A C 1
ATOM 724 O O . ARG A 1 94 ? 15.808 1.237 -9.013 1.00 71.50 94 ARG A O 1
ATOM 731 N N . LEU A 1 95 ? 16.109 1.443 -6.792 1.00 69.38 95 LEU A N 1
ATOM 732 C CA . LEU A 1 95 ? 16.890 0.219 -6.638 1.00 69.38 95 LEU A CA 1
ATOM 733 C C . LEU A 1 95 ? 16.009 -1.016 -6.851 1.00 69.38 95 LEU A C 1
ATOM 735 O O . LEU A 1 95 ? 16.378 -1.895 -7.622 1.00 69.38 95 LEU A O 1
ATOM 739 N N . HIS A 1 96 ? 14.836 -1.056 -6.221 1.00 70.62 96 HIS A N 1
ATOM 740 C CA . HIS A 1 96 ? 13.858 -2.127 -6.397 1.00 70.62 96 HIS A CA 1
ATOM 741 C C . HIS A 1 96 ? 13.406 -2.261 -7.864 1.00 70.62 96 HIS A C 1
ATOM 743 O O . HIS A 1 96 ? 13.358 -3.364 -8.402 1.00 70.62 96 HIS A O 1
ATOM 749 N N . GLU A 1 97 ? 13.155 -1.144 -8.554 1.00 73.62 97 GLU A N 1
ATOM 750 C CA . GLU A 1 97 ? 12.823 -1.123 -9.983 1.00 73.62 97 GLU A CA 1
ATOM 751 C C . GLU A 1 97 ? 13.988 -1.603 -10.858 1.00 73.62 97 GLU A C 1
ATOM 753 O O . GLU A 1 97 ? 13.779 -2.395 -11.776 1.00 73.62 97 GLU A O 1
ATOM 758 N N . ALA A 1 98 ? 15.221 -1.175 -10.566 1.00 78.50 98 ALA A N 1
ATOM 759 C CA . ALA A 1 98 ? 16.411 -1.624 -11.287 1.00 78.50 98 ALA A CA 1
ATOM 760 C C . ALA A 1 98 ? 16.645 -3.135 -11.123 1.00 78.50 98 ALA A C 1
ATOM 762 O O . ALA A 1 98 ? 16.910 -3.824 -12.108 1.00 78.50 98 ALA A O 1
ATOM 763 N N . LEU A 1 99 ? 16.473 -3.661 -9.906 1.00 78.25 99 LEU A N 1
ATOM 764 C CA . LEU A 1 99 ? 16.549 -5.097 -9.630 1.00 78.25 99 LEU A CA 1
ATOM 765 C C . LEU A 1 99 ? 15.442 -5.870 -10.355 1.00 78.25 99 LEU A C 1
ATOM 767 O O . LEU A 1 99 ? 15.704 -6.924 -10.933 1.00 78.25 99 LEU A O 1
ATOM 771 N N . HIS A 1 100 ? 14.213 -5.345 -10.387 1.00 77.50 100 HIS A N 1
ATOM 772 C CA . HIS A 1 100 ? 13.134 -5.958 -11.163 1.00 77.50 100 HIS A CA 1
ATOM 773 C C . HIS A 1 100 ? 13.401 -5.945 -12.666 1.00 77.50 100 HIS A C 1
ATOM 775 O O . HIS A 1 100 ? 13.083 -6.924 -13.338 1.00 77.50 100 HIS A O 1
ATOM 781 N N . LEU A 1 101 ? 14.002 -4.879 -13.200 1.00 79.81 101 LEU A N 1
ATOM 782 C CA . LEU A 1 101 ? 14.414 -4.827 -14.601 1.00 79.81 101 LEU A CA 1
ATOM 783 C C . LEU A 1 101 ? 15.483 -5.878 -14.905 1.00 79.81 101 LEU A C 1
ATOM 785 O O . LEU A 1 101 ? 15.384 -6.550 -15.929 1.00 79.81 101 LEU A O 1
ATOM 789 N N . GLU A 1 102 ? 16.462 -6.061 -14.021 1.00 79.88 102 GLU A N 1
ATOM 790 C CA . GLU A 1 102 ? 17.486 -7.098 -14.169 1.00 79.88 102 GLU A CA 1
ATOM 791 C C . GLU A 1 102 ? 16.879 -8.508 -14.128 1.00 79.88 102 GLU A C 1
ATOM 793 O O . GLU A 1 102 ? 17.151 -9.318 -15.015 1.00 79.88 102 GLU A O 1
ATOM 798 N N . LEU A 1 103 ? 15.993 -8.775 -13.162 1.00 79.50 103 LEU A N 1
ATOM 799 C CA . LEU A 1 103 ? 15.247 -10.035 -13.051 1.00 79.50 103 LEU A CA 1
ATOM 800 C C . LEU A 1 103 ? 14.364 -10.301 -14.275 1.00 79.50 103 LEU A C 1
ATOM 802 O O . LEU A 1 103 ? 14.293 -11.425 -14.764 1.00 79.50 103 LEU A O 1
ATOM 806 N N . TYR A 1 104 ? 13.686 -9.278 -14.792 1.00 80.19 104 TYR A N 1
ATOM 807 C CA . TYR A 1 104 ? 12.865 -9.414 -15.990 1.00 80.19 104 TYR A CA 1
ATOM 808 C C . TYR A 1 104 ? 13.726 -9.704 -17.224 1.00 80.19 104 TYR A C 1
ATOM 810 O O . TYR A 1 104 ? 13.404 -10.581 -18.024 1.00 80.19 104 TYR A O 1
ATOM 818 N N . GLN A 1 105 ? 14.851 -9.001 -17.370 1.00 84.25 105 GLN A N 1
ATOM 819 C CA . GLN A 1 105 ? 15.788 -9.226 -18.468 1.00 84.25 105 GLN A CA 1
ATOM 820 C C . GLN A 1 105 ? 16.433 -10.614 -18.405 1.00 84.25 105 GLN A C 1
ATOM 822 O O . GLN A 1 105 ? 16.592 -11.240 -19.453 1.00 84.25 105 GLN A O 1
ATOM 827 N N . SER A 1 106 ? 16.792 -11.108 -17.216 1.00 81.94 106 SER A N 1
ATOM 828 C CA . SER A 1 106 ? 17.329 -12.463 -17.050 1.00 81.94 106 SER A CA 1
ATOM 829 C C . SER A 1 106 ? 16.267 -13.519 -17.342 1.00 81.94 106 SER A C 1
ATOM 831 O O . SER A 1 106 ? 16.515 -14.405 -18.154 1.00 81.94 106 SER A O 1
ATOM 833 N N . PHE A 1 107 ? 15.050 -13.360 -16.815 1.00 81.44 107 PHE A N 1
ATOM 834 C CA . PHE A 1 107 ? 13.932 -14.257 -17.107 1.00 81.44 107 PHE A CA 1
ATOM 835 C C . PHE A 1 107 ? 13.620 -14.331 -18.606 1.00 81.44 107 PHE A C 1
ATOM 837 O O . PHE A 1 107 ? 13.433 -15.417 -19.143 1.00 81.44 107 PHE A O 1
ATOM 844 N N . MET A 1 108 ? 13.604 -13.197 -19.312 1.00 81.44 108 MET A N 1
ATOM 845 C CA . MET A 1 108 ? 13.370 -13.178 -20.761 1.00 81.44 108 MET A CA 1
ATOM 846 C C . MET A 1 108 ? 14.537 -13.778 -21.556 1.00 81.44 108 MET A C 1
ATOM 848 O O . MET A 1 108 ? 14.310 -14.410 -22.587 1.00 81.44 108 MET A O 1
ATOM 852 N N . ARG A 1 109 ? 15.779 -13.609 -21.084 1.00 78.31 109 ARG A N 1
ATOM 853 C CA . ARG A 1 109 ? 16.978 -14.204 -21.693 1.00 78.31 109 ARG A CA 1
ATOM 854 C C . ARG A 1 109 ? 16.985 -15.726 -21.541 1.00 78.31 109 ARG A C 1
ATOM 856 O O . ARG A 1 109 ? 17.173 -16.435 -22.527 1.00 78.31 109 ARG A O 1
ATOM 863 N N . ASP A 1 110 ? 16.711 -16.224 -20.340 1.00 75.69 110 ASP A N 1
ATOM 864 C CA . ASP A 1 110 ? 16.658 -17.659 -20.034 1.00 75.69 110 ASP A CA 1
ATOM 865 C C . ASP A 1 110 ? 15.376 -18.306 -20.589 1.00 75.69 110 ASP A C 1
ATOM 867 O O . ASP A 1 110 ? 15.364 -19.471 -20.993 1.00 75.69 110 ASP A O 1
ATOM 871 N N . GLY A 1 111 ? 14.319 -17.504 -20.724 1.00 61.72 111 GLY A N 1
ATOM 872 C CA . GLY A 1 111 ? 13.071 -17.797 -21.417 1.00 61.72 111 GLY A CA 1
ATOM 873 C C . GLY A 1 111 ? 13.234 -18.134 -22.905 1.00 61.72 111 GLY A C 1
ATOM 874 O O . GLY A 1 111 ? 12.373 -18.785 -23.486 1.00 61.72 111 GLY A O 1
ATOM 875 N N . GLN A 1 112 ? 14.333 -17.739 -23.549 1.00 54.12 112 GLN A N 1
ATOM 876 C CA . GLN A 1 112 ? 14.628 -18.169 -24.921 1.00 54.12 112 GLN A CA 1
ATOM 877 C C . GLN A 1 112 ? 15.420 -19.478 -24.988 1.00 54.12 112 GLN A C 1
ATOM 879 O O . GLN A 1 112 ? 15.504 -20.089 -26.052 1.00 54.12 112 GLN A O 1
ATOM 884 N N . ASN A 1 113 ? 15.960 -19.946 -23.861 1.00 51.06 113 ASN A N 1
ATOM 885 C CA . ASN A 1 113 ? 16.815 -21.128 -23.811 1.00 51.06 113 ASN A CA 1
ATOM 886 C C . ASN A 1 113 ? 16.031 -22.433 -23.560 1.00 51.06 113 ASN A C 1
ATOM 888 O O . ASN A 1 113 ? 16.562 -23.517 -23.780 1.00 51.06 113 ASN A O 1
ATOM 892 N N . TRP A 1 114 ? 14.758 -22.357 -23.144 1.00 49.03 114 TRP A N 1
ATOM 893 C CA . TRP A 1 114 ? 13.893 -23.537 -22.965 1.00 49.03 114 TRP A CA 1
ATOM 894 C C . TRP A 1 114 ? 13.118 -23.949 -24.228 1.00 49.03 114 TRP A C 1
ATOM 896 O O . TRP A 1 114 ? 12.451 -24.978 -24.213 1.00 49.03 114 TRP A O 1
ATOM 906 N N . SER A 1 115 ? 13.205 -23.190 -25.330 1.00 52.84 115 SER A N 1
ATOM 907 C CA . SER A 1 115 ? 12.466 -23.487 -26.573 1.00 52.84 115 SER A CA 1
ATOM 908 C C . SER A 1 115 ? 13.242 -24.338 -27.592 1.00 52.84 115 SER A C 1
ATOM 910 O O . SER A 1 115 ? 12.744 -24.602 -28.683 1.00 52.84 115 SER A O 1
ATOM 912 N N . ILE A 1 116 ? 14.452 -24.802 -27.259 1.00 51.59 116 ILE A N 1
ATOM 913 C CA . ILE A 1 116 ? 15.205 -25.748 -28.094 1.00 51.59 116 ILE A CA 1
ATOM 914 C C . ILE A 1 116 ? 15.872 -26.793 -27.196 1.00 51.59 116 ILE A C 1
ATOM 916 O O . ILE A 1 116 ? 17.033 -26.638 -26.817 1.00 51.59 116 ILE A O 1
ATOM 920 N N . ARG A 1 117 ? 15.141 -27.860 -26.865 1.00 42.44 117 ARG A N 1
ATOM 921 C CA . ARG A 1 117 ? 15.667 -29.226 -26.707 1.00 42.44 117 ARG A CA 1
ATOM 922 C C . ARG A 1 117 ? 14.543 -30.242 -26.593 1.00 42.44 117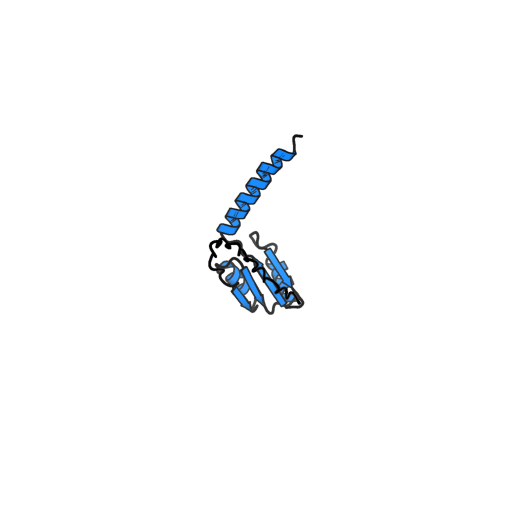 ARG A C 1
ATOM 924 O O . ARG A 1 117 ? 13.612 -29.995 -25.801 1.00 42.44 117 ARG A O 1
#

Nearest PDB structures (foldseek):
  7zw0-assembly1_sh  TM=4.690E-01  e=1.203E+00  Saccharomyces cerevisiae W303
  7ah9-assembly1_5N  TM=3.354E-01  e=1.125E+00  Salmonella enterica subsp. enterica serovar Typhimurium str. LT2
  2pcr-assembly1_A  TM=3.820E-01  e=2.064E+00  Aquifex aeolicus VF5
  2pcr-assembly1_C  TM=4.314E-01  e=3.788E+00  Aquifex aeolicus VF5
  2pcr-assembly1_B  TM=3.391E-01  e=2.362E+00  Aquifex aeolicus VF5

Sequence (117 aa):
MVSIAPTSLSASSVVPSTSKIPTSVDEAPRTIRFTNVEHLRETIESTTSDILIVTDITPAQFADFDREDGPLRGVRFRQYNSNSQILIITIPTRLHEALHLELYQSFMRDGQNWSIR

Mean predicted aligned error: 15.36 Å

Solvent-accessible surface area (backbone atoms only — not compar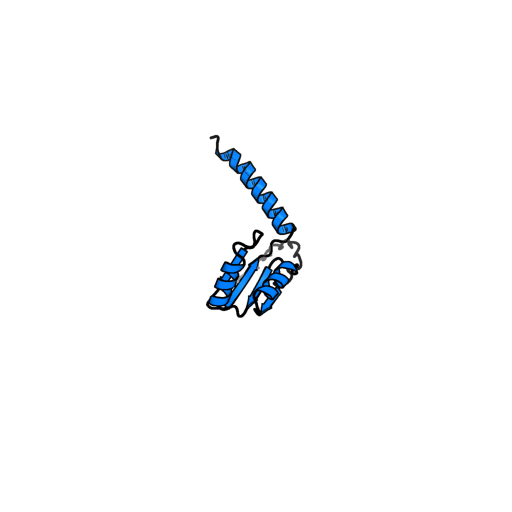able to full-atom values): 7432 Å² total; per-residue (Å²): 139,87,85,82,81,86,83,84,81,82,80,83,80,82,76,79,81,77,78,77,69,84,73,66,80,78,73,74,68,48,73,47,74,59,84,52,67,68,61,50,51,54,47,62,74,69,50,87,57,54,38,40,37,34,32,76,43,48,69,66,58,48,51,50,47,49,64,74,49,48,89,46,96,64,87,57,52,74,48,76,40,76,92,76,14,34,38,40,36,38,42,67,42,75,66,53,48,51,51,50,50,52,52,50,52,48,51,57,57,55,61,60,61,72,79,72,129

Foldseek 3Di:
DDDDDDDDDDDDDDDPPPDDDPPPPQDPAAEDEDDALVVVVVCLVPDPDQKYKYFPAAPVRVVVSCVVCPCPPDPWDWDADRVGRMIMIGRQDPVNVVVVVVVVVVCVVVVVVVPPD